Protein AF-A0A8J3DVI0-F1 (afdb_monomer_lite)

Sequence (58 aa):
MGDIVNLRTVRKQRDRAEDARKADENRARFGRTKAEKQAEAKAAERAETQLDNHRREP

InterPro domains:
  IPR025227 Protein of unknown function DUF4169 [PF13770] (2-56)

Radius of gyration: 23.82 Å; chains: 1; bounding box: 40×33×72 Å

Secondary structure (DSSP, 8-state):
------HHHHHHHHHHHHHHHHHHHHHHHH---HHHHHHHHHHHHHHHHHHHHT----

Structure (mmCIF, N/CA/C/O backbone):
data_AF-A0A8J3DVI0-F1
#
_entry.id   AF-A0A8J3DVI0-F1
#
loop_
_atom_site.group_PDB
_atom_site.id
_atom_site.type_symbol
_atom_site.label_atom_id
_atom_site.label_alt_id
_atom_site.label_comp_id
_atom_site.label_asym_id
_atom_site.label_entity_id
_atom_site.label_seq_id
_atom_site.pdbx_PDB_ins_code
_atom_site.Cartn_x
_atom_site.Cartn_y
_atom_site.Cartn_z
_atom_site.occupancy
_atom_site.B_iso_or_equiv
_atom_site.auth_seq_id
_atom_site.auth_comp_id
_atom_site.auth_asym_id
_atom_site.auth_atom_id
_atom_site.pdbx_PDB_model_num
ATOM 1 N N . MET A 1 1 ? 16.651 -25.062 -33.651 1.00 52.03 1 MET A N 1
ATOM 2 C CA . MET A 1 1 ? 16.521 -23.604 -33.858 1.00 52.03 1 MET A CA 1
ATOM 3 C C . MET A 1 1 ? 16.332 -22.995 -32.484 1.00 52.03 1 MET A C 1
ATOM 5 O O . MET A 1 1 ? 15.399 -23.399 -31.810 1.00 52.03 1 MET A O 1
ATOM 9 N N . GLY A 1 2 ? 17.285 -22.195 -32.006 1.00 70.25 2 GLY A N 1
ATOM 10 C CA . GLY A 1 2 ? 17.210 -21.602 -30.670 1.00 70.25 2 GLY A CA 1
ATOM 11 C C . GLY A 1 2 ? 16.504 -20.257 -30.737 1.00 70.25 2 GLY A C 1
ATOM 12 O O . GLY A 1 2 ? 16.871 -19.429 -31.572 1.00 70.25 2 GLY A O 1
ATOM 13 N N . ASP A 1 3 ? 15.508 -20.046 -29.884 1.00 79.94 3 ASP A N 1
ATOM 14 C CA . ASP A 1 3 ? 14.831 -18.758 -29.790 1.00 79.94 3 ASP A CA 1
ATOM 15 C C . ASP A 1 3 ? 15.814 -17.692 -29.298 1.00 79.94 3 ASP A C 1
ATOM 17 O O . ASP A 1 3 ? 16.384 -17.778 -28.207 1.00 79.94 3 ASP A O 1
ATOM 21 N N . ILE A 1 4 ? 16.031 -16.668 -30.123 1.00 82.44 4 ILE A N 1
ATOM 22 C CA . ILE A 1 4 ? 16.868 -15.524 -29.770 1.00 82.44 4 ILE A CA 1
ATOM 23 C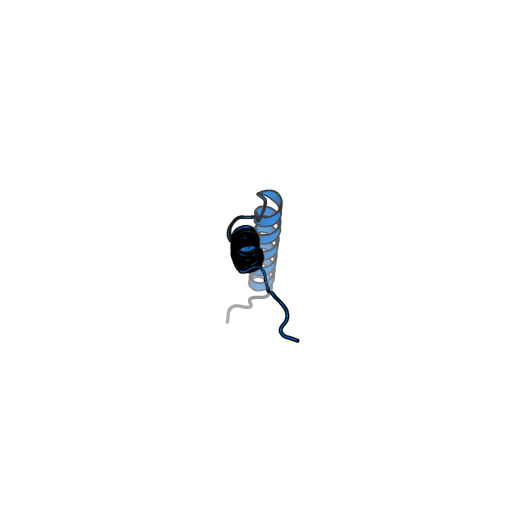 C . ILE A 1 4 ? 16.041 -14.624 -28.853 1.00 82.44 4 ILE A C 1
ATOM 25 O O . ILE A 1 4 ? 15.236 -13.808 -29.302 1.00 82.44 4 ILE A O 1
ATOM 29 N N . VAL A 1 5 ? 16.232 -14.776 -27.544 1.00 85.00 5 VAL A N 1
ATOM 30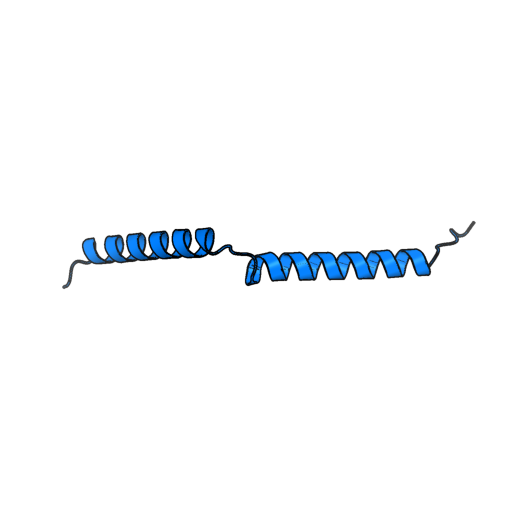 C CA . VAL A 1 5 ? 15.534 -13.956 -26.550 1.00 85.00 5 VAL A CA 1
ATOM 31 C C . VAL A 1 5 ? 16.302 -12.663 -26.300 1.00 85.00 5 VAL A C 1
ATOM 33 O O . VAL A 1 5 ? 17.472 -12.658 -25.914 1.00 85.00 5 VAL A O 1
ATOM 36 N N . ASN A 1 6 ? 15.617 -11.530 -26.458 1.00 91.06 6 ASN A N 1
ATOM 37 C CA . ASN A 1 6 ? 16.187 -10.230 -26.131 1.00 91.06 6 ASN A CA 1
ATOM 38 C C . ASN A 1 6 ? 16.215 -10.013 -24.608 1.00 91.06 6 ASN A C 1
ATOM 40 O O . ASN A 1 6 ? 15.223 -9.614 -23.989 1.00 91.06 6 ASN A O 1
ATOM 44 N N . LEU A 1 7 ? 17.390 -10.213 -24.010 1.00 91.12 7 LEU A N 1
ATOM 45 C CA . LEU A 1 7 ? 17.615 -10.063 -22.570 1.00 91.12 7 LEU A CA 1
ATOM 46 C C . LEU A 1 7 ? 17.300 -8.655 -22.040 1.00 91.12 7 LEU A C 1
ATOM 48 O O . LEU A 1 7 ? 16.910 -8.514 -20.881 1.00 91.12 7 LEU A O 1
ATOM 52 N N . ARG A 1 8 ? 17.422 -7.602 -22.862 1.00 93.94 8 ARG A N 1
ATOM 53 C CA . ARG A 1 8 ? 17.062 -6.231 -22.459 1.00 93.94 8 ARG A CA 1
ATOM 54 C C . ARG A 1 8 ? 15.565 -6.119 -22.185 1.00 93.94 8 ARG A C 1
ATOM 56 O O . ARG A 1 8 ? 15.170 -5.505 -21.196 1.00 93.94 8 ARG A O 1
ATOM 63 N N . THR A 1 9 ? 14.740 -6.710 -23.045 1.00 92.38 9 THR A N 1
ATOM 64 C CA . THR A 1 9 ? 13.281 -6.695 -22.888 1.00 92.38 9 THR 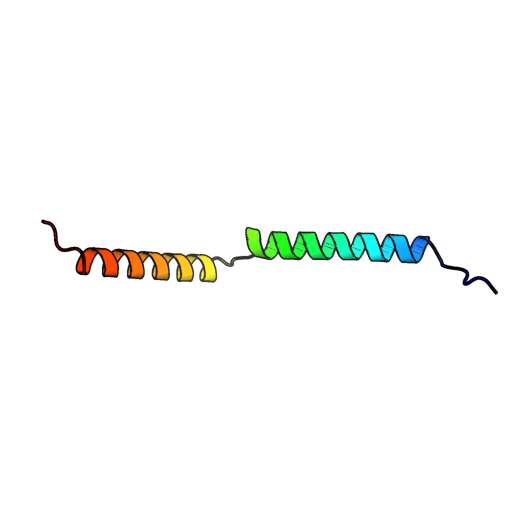A CA 1
ATOM 65 C C . THR A 1 9 ? 12.863 -7.479 -21.651 1.00 92.38 9 THR A C 1
ATOM 67 O O . THR A 1 9 ? 12.058 -6.979 -20.868 1.00 92.38 9 THR A O 1
ATOM 70 N N . VAL A 1 10 ? 13.470 -8.649 -21.430 1.00 93.94 10 VAL A N 1
ATOM 71 C CA . VAL A 1 10 ? 13.206 -9.494 -20.255 1.00 93.94 10 VAL A CA 1
ATOM 72 C C . VAL A 1 10 ? 13.564 -8.770 -18.956 1.00 93.94 10 VAL A C 1
ATOM 74 O O . VAL A 1 10 ? 12.745 -8.714 -18.042 1.00 93.94 10 VAL A O 1
ATOM 77 N N . ARG A 1 11 ? 14.743 -8.135 -18.882 1.00 95.12 11 ARG A N 1
ATOM 78 C CA . ARG A 1 11 ? 15.140 -7.329 -17.711 1.00 95.12 11 ARG A CA 1
ATOM 79 C C . ARG A 1 11 ? 14.147 -6.200 -17.448 1.00 95.12 11 ARG A C 1
ATOM 81 O O . ARG A 1 11 ? 13.624 -6.092 -16.349 1.00 95.12 11 ARG A O 1
ATOM 88 N N . LYS A 1 12 ? 13.779 -5.441 -18.486 1.00 95.50 12 LYS A N 1
ATOM 89 C CA . LYS A 1 12 ? 12.800 -4.351 -18.362 1.00 95.50 12 LYS A CA 1
ATOM 90 C C . LYS A 1 12 ? 11.420 -4.843 -17.910 1.00 95.50 12 LYS A C 1
ATOM 92 O O . LYS A 1 12 ? 10.697 -4.114 -17.240 1.00 95.50 12 LYS A O 1
ATOM 97 N N . GLN A 1 13 ? 11.002 -6.037 -18.323 1.00 94.69 13 GLN A N 1
ATOM 98 C CA . GLN A 1 13 ? 9.749 -6.634 -17.855 1.00 94.69 13 GLN A CA 1
ATOM 99 C C . GLN A 1 13 ? 9.831 -7.017 -16.377 1.00 94.69 13 GLN A C 1
ATOM 101 O O . GLN A 1 13 ? 8.911 -6.688 -15.633 1.00 94.69 13 GLN A O 1
ATOM 106 N N . ARG A 1 14 ? 10.937 -7.638 -15.950 1.00 94.00 14 ARG A N 1
ATOM 107 C CA . ARG A 1 14 ? 11.176 -7.969 -14.541 1.00 94.00 14 ARG A CA 1
ATOM 108 C C . ARG A 1 14 ? 11.148 -6.719 -13.666 1.00 94.00 14 ARG A C 1
ATOM 110 O O . ARG A 1 14 ? 10.397 -6.691 -12.701 1.00 94.00 14 ARG A O 1
ATOM 117 N N . ASP A 1 15 ? 11.892 -5.684 -14.043 1.00 96.06 15 ASP A N 1
ATOM 118 C CA . ASP A 1 15 ? 12.005 -4.468 -13.235 1.00 96.06 15 ASP A CA 1
ATOM 119 C C . ASP A 1 15 ? 10.631 -3.774 -13.094 1.00 96.06 15 ASP A C 1
ATOM 121 O O . ASP A 1 15 ? 10.209 -3.445 -11.989 1.00 96.06 15 ASP A O 1
ATOM 125 N N . ARG A 1 16 ? 9.841 -3.685 -14.179 1.00 94.62 16 ARG A N 1
ATOM 126 C CA . ARG A 1 16 ? 8.453 -3.182 -14.097 1.00 94.62 16 ARG A CA 1
ATOM 127 C C . ARG A 1 16 ? 7.555 -4.031 -13.193 1.00 94.62 16 ARG A C 1
ATOM 129 O O . ARG A 1 16 ? 6.679 -3.487 -12.526 1.00 94.62 16 ARG A O 1
ATOM 136 N N . ALA A 1 17 ? 7.720 -5.352 -13.208 1.00 94.56 17 ALA A N 1
ATOM 137 C CA . ALA A 1 17 ? 6.932 -6.244 -12.365 1.00 94.56 17 ALA A CA 1
ATOM 138 C C . ALA A 1 17 ? 7.286 -6.078 -10.880 1.00 94.56 17 ALA A C 1
ATOM 140 O O . ALA A 1 17 ? 6.401 -6.163 -10.032 1.00 94.56 17 ALA A O 1
ATOM 141 N N . GLU A 1 18 ? 8.555 -5.829 -10.556 1.00 94.44 18 GLU A N 1
ATOM 142 C CA . GLU A 1 18 ? 8.984 -5.514 -9.190 1.00 94.44 18 GLU A CA 1
ATOM 143 C C . GLU A 1 18 ? 8.421 -4.172 -8.715 1.00 94.44 18 GLU A C 1
ATOM 145 O O . GLU A 1 18 ? 7.892 -4.091 -7.605 1.00 94.44 18 GLU A O 1
ATOM 150 N N . ASP A 1 19 ? 8.462 -3.143 -9.561 1.00 92.56 19 ASP A N 1
ATOM 151 C CA . ASP A 1 19 ? 7.905 -1.826 -9.238 1.00 92.56 19 ASP A CA 1
ATOM 152 C C . ASP A 1 19 ? 6.389 -1.881 -9.007 1.00 92.56 19 ASP A C 1
ATOM 154 O O . ASP A 1 19 ? 5.886 -1.264 -8.068 1.00 92.56 19 ASP A O 1
ATOM 158 N N . ALA A 1 20 ? 5.658 -2.669 -9.803 1.00 90.19 20 ALA A N 1
ATOM 159 C CA . ALA A 1 20 ? 4.226 -2.887 -9.605 1.00 90.19 20 ALA A CA 1
ATOM 160 C C . ALA A 1 20 ? 3.925 -3.538 -8.244 1.00 90.19 20 ALA A C 1
AT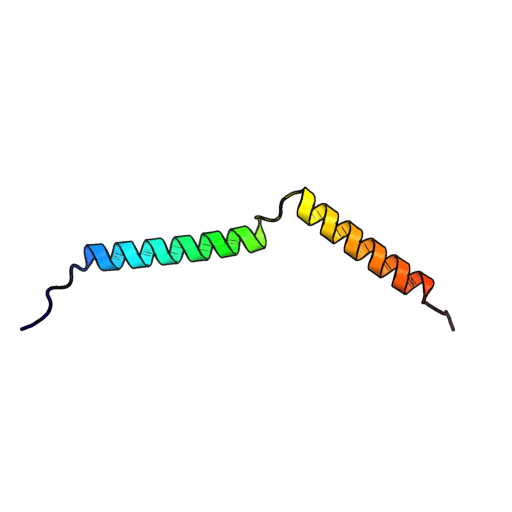OM 162 O O . ALA A 1 20 ? 3.075 -3.044 -7.507 1.00 90.19 20 ALA A O 1
ATOM 163 N N . ARG A 1 21 ? 4.677 -4.581 -7.859 1.00 91.50 21 ARG A N 1
ATOM 164 C CA . ARG A 1 21 ? 4.519 -5.234 -6.545 1.00 91.50 21 ARG A CA 1
ATOM 165 C C . ARG A 1 21 ? 4.781 -4.266 -5.394 1.00 91.50 21 ARG A C 1
ATOM 167 O O . ARG A 1 21 ? 4.003 -4.223 -4.446 1.00 91.50 21 ARG A O 1
ATOM 174 N N . LYS A 1 22 ? 5.846 -3.463 -5.491 1.00 88.44 22 LYS A N 1
ATOM 175 C CA . LYS A 1 22 ? 6.157 -2.425 -4.495 1.00 88.44 22 LYS A CA 1
ATOM 176 C C . LYS A 1 22 ? 5.055 -1.369 -4.422 1.00 88.44 22 LYS A C 1
ATOM 178 O O . LYS A 1 22 ? 4.721 -0.908 -3.336 1.00 88.44 22 LYS A O 1
ATOM 183 N N . ALA A 1 23 ? 4.481 -0.979 -5.560 1.00 83.12 23 ALA A N 1
ATOM 184 C CA . ALA A 1 23 ? 3.370 -0.036 -5.597 1.00 83.12 23 ALA A CA 1
ATOM 185 C C . ALA A 1 23 ? 2.116 -0.605 -4.919 1.00 83.12 23 ALA A C 1
ATOM 187 O O . ALA A 1 23 ? 1.481 0.113 -4.152 1.00 83.12 23 ALA A O 1
ATOM 188 N N . ASP A 1 24 ? 1.784 -1.875 -5.140 1.00 84.69 24 ASP A N 1
ATOM 189 C CA . ASP A 1 24 ? 0.647 -2.533 -4.485 1.00 84.69 24 ASP A CA 1
ATOM 190 C C . ASP A 1 24 ? 0.856 -2.673 -2.977 1.00 84.69 24 ASP A C 1
ATOM 192 O O . ASP A 1 24 ? -0.034 -2.350 -2.189 1.00 84.69 24 ASP A O 1
ATOM 196 N N . GLU A 1 25 ? 2.064 -3.048 -2.557 1.00 84.94 25 GLU A N 1
ATOM 197 C CA . GLU A 1 25 ? 2.444 -3.074 -1.148 1.00 84.94 25 GLU A CA 1
ATOM 198 C C . GLU A 1 25 ? 2.340 -1.680 -0.513 1.00 84.94 25 GLU A C 1
ATOM 200 O O . GLU A 1 25 ? 1.769 -1.523 0.566 1.00 84.94 25 GLU A O 1
ATOM 205 N N . ASN A 1 26 ? 2.810 -0.640 -1.202 1.00 84.56 26 ASN A N 1
ATOM 206 C CA . ASN A 1 26 ? 2.685 0.737 -0.737 1.00 84.56 26 ASN A CA 1
ATOM 207 C C . ASN A 1 26 ? 1.237 1.239 -0.754 1.00 84.56 26 ASN A C 1
ATOM 209 O O . ASN A 1 26 ? 0.874 2.027 0.109 1.00 84.56 26 ASN A O 1
ATOM 213 N N . ARG A 1 27 ? 0.377 0.785 -1.669 1.00 81.50 27 ARG A N 1
ATOM 214 C CA . ARG A 1 27 ? -1.065 1.084 -1.627 1.00 81.50 27 ARG A CA 1
ATOM 215 C C . ARG A 1 27 ? -1.731 0.415 -0.429 1.00 81.50 27 ARG A C 1
ATOM 217 O O . ARG A 1 27 ? -2.507 1.059 0.266 1.00 81.50 27 ARG A O 1
ATOM 224 N N . ALA A 1 28 ? -1.380 -0.829 -0.127 1.00 79.56 28 ALA A N 1
ATOM 225 C CA . ALA A 1 28 ? -1.885 -1.511 1.060 1.00 79.56 28 ALA A CA 1
ATOM 226 C C . ALA A 1 28 ? -1.395 -0.843 2.360 1.00 79.56 28 ALA A C 1
ATOM 228 O O . ALA A 1 28 ? -2.169 -0.659 3.302 1.00 79.56 28 ALA A O 1
ATOM 229 N N . ARG A 1 29 ? -0.116 -0.446 2.402 1.00 75.62 29 ARG A N 1
ATOM 230 C CA . ARG A 1 29 ? 0.526 0.170 3.577 1.00 75.62 29 ARG A CA 1
ATOM 231 C C . ARG A 1 29 ? 0.156 1.642 3.766 1.00 75.62 29 ARG A C 1
ATOM 233 O O . ARG A 1 29 ? -0.105 2.077 4.883 1.00 75.62 29 ARG A O 1
ATOM 240 N N . PHE A 1 30 ? 0.133 2.411 2.684 1.00 73.19 30 PHE A N 1
ATOM 241 C CA . PHE A 1 30 ? 0.052 3.875 2.696 1.00 73.19 30 PHE A CA 1
ATOM 242 C C . PHE A 1 30 ? -1.105 4.442 1.866 1.00 73.19 30 PHE A C 1
ATOM 244 O O . PHE A 1 30 ? -1.436 5.614 2.023 1.00 73.19 30 PHE A O 1
ATOM 251 N N . GLY A 1 31 ? -1.736 3.637 1.010 1.00 68.00 31 GLY A N 1
ATOM 252 C CA . GLY A 1 31 ? -2.804 4.055 0.096 1.00 68.00 31 GLY A CA 1
ATOM 253 C C . GLY A 1 31 ? -4.194 4.140 0.715 1.00 68.00 31 GLY A C 1
ATOM 254 O O . GLY A 1 31 ? -5.112 4.569 0.022 1.00 68.00 31 GLY A O 1
ATOM 255 N N . ARG A 1 32 ? -4.361 3.806 2.004 1.00 71.81 32 ARG A N 1
ATOM 256 C CA . ARG A 1 32 ? -5.617 4.106 2.700 1.00 71.81 32 ARG A CA 1
ATOM 257 C C . ARG A 1 32 ? -5.819 5.615 2.712 1.00 71.81 32 ARG A C 1
ATOM 259 O O . ARG A 1 32 ? -5.060 6.361 3.343 1.00 71.81 32 ARG A O 1
ATOM 266 N N . THR A 1 33 ? -6.859 6.055 2.030 1.00 71.50 33 THR A N 1
ATOM 267 C CA . THR A 1 33 ? -7.307 7.438 2.033 1.00 71.50 33 THR A CA 1
ATOM 268 C C . THR A 1 33 ? -7.736 7.843 3.445 1.00 71.50 33 THR A C 1
ATOM 270 O O . THR A 1 33 ? -8.065 7.012 4.296 1.00 71.50 33 THR A O 1
ATOM 273 N N . LYS A 1 34 ? -7.754 9.151 3.725 1.00 70.19 34 LYS A N 1
ATOM 274 C CA . LYS A 1 34 ? -8.232 9.667 5.019 1.00 70.19 34 LYS A CA 1
ATOM 275 C C . LYS A 1 34 ? -9.657 9.183 5.332 1.00 70.19 34 LYS A C 1
ATOM 277 O O . LYS A 1 34 ? -9.952 8.906 6.489 1.00 70.19 34 LYS A O 1
ATOM 282 N N . ALA A 1 35 ? -10.500 9.042 4.307 1.00 76.12 35 ALA A N 1
ATOM 283 C CA . ALA A 1 35 ? -11.863 8.537 4.435 1.00 76.12 35 ALA A CA 1
ATOM 284 C C . ALA A 1 35 ? -11.905 7.059 4.859 1.00 76.12 35 ALA A C 1
ATOM 286 O O . ALA A 1 35 ? -12.638 6.718 5.783 1.00 76.12 35 ALA A O 1
ATOM 287 N N . GLU A 1 36 ? -11.080 6.198 4.257 1.00 78.38 36 GLU A N 1
ATOM 288 C CA . GLU A 1 36 ? -10.999 4.775 4.622 1.00 78.38 36 GLU A CA 1
ATOM 289 C C . GLU A 1 36 ? -10.471 4.585 6.045 1.00 78.38 36 GLU A C 1
ATOM 291 O O . GLU A 1 36 ? -11.066 3.845 6.824 1.00 78.38 36 GLU A O 1
ATOM 296 N N . LYS A 1 37 ? -9.426 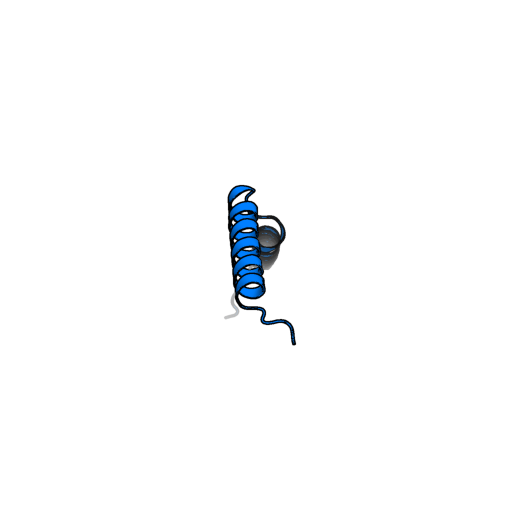5.330 6.433 1.00 80.31 37 LYS A N 1
ATOM 297 C CA . LYS A 1 37 ? -8.908 5.305 7.813 1.00 80.31 37 LYS A CA 1
ATOM 298 C C . LYS A 1 37 ? -9.967 5.732 8.832 1.00 80.31 37 LYS A C 1
ATOM 300 O O . LYS A 1 37 ? -10.077 5.131 9.894 1.00 80.31 37 LYS A O 1
ATOM 305 N N . GLN A 1 38 ? -10.752 6.766 8.522 1.00 83.19 38 GLN A N 1
ATOM 306 C CA . GLN A 1 38 ? -11.834 7.225 9.398 1.00 83.19 38 GLN A CA 1
ATOM 307 C C . GLN A 1 38 ? -12.992 6.226 9.472 1.00 83.19 38 GLN A C 1
ATOM 309 O O . GLN A 1 38 ? -13.570 6.052 10.541 1.00 83.19 38 GLN A O 1
ATOM 314 N N . ALA A 1 39 ? -13.343 5.577 8.361 1.00 85.31 39 ALA A N 1
ATOM 315 C CA . ALA A 1 39 ? -14.379 4.551 8.343 1.00 85.31 39 ALA A CA 1
ATOM 316 C C . ALA A 1 39 ? -13.975 3.330 9.182 1.00 85.31 39 ALA A C 1
ATOM 318 O O . ALA A 1 39 ? -14.785 2.832 9.962 1.00 85.31 39 ALA A O 1
ATOM 319 N N . GLU A 1 40 ? -12.718 2.900 9.069 1.00 85.56 40 GLU A N 1
ATOM 320 C CA . GLU A 1 40 ? -12.146 1.810 9.862 1.00 85.56 40 GLU A CA 1
ATOM 321 C C . GLU A 1 40 ? -12.092 2.168 11.353 1.00 85.56 40 GLU A C 1
ATOM 323 O O . GLU A 1 40 ? -12.564 1.392 12.179 1.00 85.56 40 GLU A O 1
ATOM 328 N N . ALA A 1 41 ? -11.639 3.377 11.704 1.00 85.56 41 ALA A N 1
ATOM 329 C CA . ALA A 1 41 ? -11.632 3.852 13.090 1.00 85.56 41 ALA A CA 1
ATOM 330 C C . ALA A 1 41 ? -13.043 3.880 13.706 1.00 85.56 41 ALA A C 1
ATOM 332 O O . ALA A 1 41 ? -13.251 3.359 14.797 1.00 85.56 41 ALA A O 1
ATOM 333 N N . LYS A 1 42 ? -14.042 4.399 12.978 1.00 89.44 42 LYS A N 1
ATOM 334 C CA . LYS A 1 42 ? -15.449 4.384 13.421 1.00 89.44 42 LYS A CA 1
ATOM 335 C C . LYS A 1 42 ? -16.036 2.975 13.499 1.00 89.44 42 LYS A C 1
ATOM 337 O O . LYS A 1 42 ? -17.008 2.743 14.214 1.00 89.44 42 LYS A O 1
ATOM 342 N N . ALA A 1 43 ? -15.545 2.034 12.695 1.00 89.56 43 ALA A N 1
ATOM 343 C CA . ALA A 1 43 ? -15.956 0.638 12.792 1.00 89.56 43 ALA A CA 1
ATOM 344 C C . ALA A 1 43 ? -15.367 -0.018 14.047 1.00 89.56 43 ALA A C 1
ATOM 346 O O . ALA A 1 43 ? -16.108 -0.687 14.763 1.00 89.56 43 ALA A O 1
ATOM 347 N N . ALA A 1 44 ? -14.090 0.239 14.340 1.00 88.94 44 ALA A N 1
ATOM 348 C CA . ALA A 1 44 ? -13.419 -0.235 15.546 1.00 88.94 44 ALA A CA 1
ATOM 349 C C . ALA A 1 44 ? -14.073 0.325 16.821 1.00 88.94 44 ALA A C 1
ATOM 351 O O . ALA A 1 44 ? -14.463 -0.451 17.682 1.00 88.94 44 ALA A O 1
ATOM 352 N N . GLU A 1 45 ? -14.318 1.636 16.888 1.00 89.75 45 GLU A N 1
ATOM 353 C CA . GLU A 1 45 ? -14.976 2.291 18.032 1.00 89.75 45 GLU A CA 1
ATOM 354 C C . GLU A 1 45 ? -16.377 1.720 18.305 1.00 89.75 45 GLU A C 1
ATOM 356 O O . GLU A 1 45 ? -16.754 1.462 19.449 1.00 89.75 45 GLU A O 1
ATOM 361 N N . ARG A 1 46 ? -17.160 1.461 17.248 1.00 88.94 46 ARG A N 1
ATOM 362 C CA . ARG A 1 46 ? -18.475 0.817 17.387 1.00 88.94 46 ARG A CA 1
ATOM 363 C C . ARG A 1 46 ? -18.362 -0.613 17.897 1.00 88.94 46 ARG A C 1
ATOM 365 O O . ARG A 1 46 ? -19.222 -1.029 18.666 1.00 88.94 46 ARG A O 1
ATOM 372 N N . ALA A 1 47 ? -17.351 -1.359 17.458 1.00 88.38 47 ALA A N 1
ATOM 373 C CA . ALA A 1 47 ? -17.115 -2.717 17.929 1.00 88.38 47 ALA A CA 1
ATOM 374 C C . ALA A 1 47 ? -16.698 -2.725 19.407 1.00 88.38 47 ALA A C 1
ATOM 376 O O . ALA A 1 47 ? -17.268 -3.486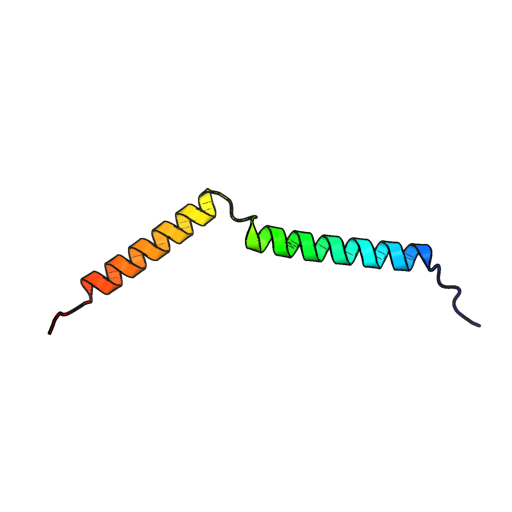 20.180 1.00 88.38 47 ALA A O 1
ATOM 377 N N . GLU A 1 48 ? -15.788 -1.838 19.815 1.00 87.06 48 GLU A N 1
ATOM 378 C CA . GLU A 1 48 ? -15.397 -1.659 21.221 1.00 87.06 48 GLU A CA 1
ATOM 379 C C . GLU A 1 48 ? -16.599 -1.280 22.087 1.00 87.06 48 GLU A C 1
ATOM 381 O O . GLU A 1 48 ? -16.893 -1.963 23.060 1.00 87.06 48 GLU A O 1
ATOM 386 N N . THR A 1 49 ? -17.381 -0.283 21.665 1.00 86.19 49 THR A N 1
ATOM 387 C CA . THR A 1 49 ? -18.592 0.140 22.386 1.00 86.19 49 THR A CA 1
ATOM 388 C C . THR A 1 49 ? -19.612 -0.995 22.512 1.00 86.19 49 THR A C 1
ATOM 390 O O . THR A 1 49 ? -20.270 -1.139 23.540 1.00 86.19 49 THR A O 1
ATOM 393 N N . GLN A 1 50 ? -19.780 -1.818 21.471 1.00 86.44 50 GLN A N 1
ATOM 394 C CA . GLN A 1 50 ? -20.648 -2.996 21.543 1.00 86.44 50 GLN A CA 1
ATOM 395 C C . GLN A 1 50 ? -20.120 -4.011 22.557 1.00 86.44 50 GLN A C 1
ATOM 397 O O . GLN A 1 50 ? -20.891 -4.495 23.382 1.00 86.44 50 GLN A O 1
ATOM 402 N N . LEU A 1 51 ? -18.822 -4.314 22.526 1.00 85.25 51 LEU A N 1
ATOM 403 C CA . LEU A 1 51 ? -18.199 -5.232 23.477 1.00 85.25 51 LEU A CA 1
ATOM 404 C C . LEU A 1 51 ? -18.323 -4.728 24.917 1.00 85.25 51 LEU A C 1
ATOM 406 O O . LEU A 1 51 ? -18.680 -5.515 25.790 1.00 85.25 51 LEU A O 1
ATOM 410 N N . ASP A 1 52 ? -18.116 -3.434 25.150 1.00 83.19 52 ASP A N 1
ATOM 411 C CA . ASP A 1 52 ? -18.274 -2.806 26.463 1.00 83.19 52 ASP A CA 1
ATOM 412 C C . ASP A 1 52 ? -19.728 -2.846 26.947 1.00 83.19 52 ASP A C 1
ATOM 414 O O . ASP A 1 52 ? -19.984 -3.239 28.080 1.00 83.19 52 ASP A O 1
ATOM 418 N N . ASN A 1 53 ? -20.706 -2.550 26.086 1.00 80.06 53 ASN A N 1
ATOM 419 C CA . ASN A 1 53 ? -22.128 -2.676 26.438 1.00 80.06 53 ASN A CA 1
ATOM 420 C C . ASN A 1 53 ? -22.540 -4.122 26.754 1.00 80.06 53 ASN A C 1
ATOM 422 O O . ASN A 1 53 ? -23.481 -4.360 27.513 1.00 80.06 53 ASN A O 1
ATOM 426 N N . HIS A 1 54 ? -21.867 -5.100 26.147 1.00 82.06 54 HIS A N 1
ATOM 427 C CA . HIS A 1 54 ? -22.089 -6.520 26.407 1.00 82.06 54 HIS A CA 1
ATOM 428 C C . HIS A 1 54 ? -21.236 -7.062 27.559 1.00 82.06 54 HIS A C 1
ATOM 430 O O . HIS A 1 54 ? -21.429 -8.211 27.972 1.00 82.06 54 HIS A O 1
ATOM 436 N N . ARG A 1 55 ? -20.328 -6.254 28.115 1.00 76.75 55 ARG A N 1
ATOM 437 C CA . ARG A 1 55 ? -19.491 -6.634 29.244 1.00 76.75 55 ARG A CA 1
ATOM 438 C C . ARG A 1 55 ? -20.335 -6.637 30.513 1.00 76.75 55 ARG A C 1
ATOM 440 O O . ARG A 1 55 ? -20.765 -5.604 31.012 1.00 76.75 55 ARG A O 1
ATOM 447 N N . ARG A 1 56 ? -20.562 -7.831 31.053 1.00 77.38 56 ARG A N 1
ATOM 448 C CA . ARG A 1 56 ? -21.047 -8.010 32.422 1.00 77.38 56 ARG A CA 1
ATOM 449 C C . ARG A 1 56 ? -19.822 -8.121 33.318 1.00 77.38 56 ARG A C 1
ATOM 451 O O . ARG A 1 56 ? -19.036 -9.052 33.148 1.00 77.38 56 ARG A O 1
ATOM 458 N N . GLU A 1 57 ? -19.624 -7.148 34.199 1.00 71.12 57 GLU A N 1
ATOM 459 C CA . GLU A 1 57 ? -18.644 -7.292 35.275 1.00 71.12 57 GLU A CA 1
ATOM 460 C C . GLU A 1 57 ? -19.088 -8.428 36.220 1.00 71.12 57 GLU A C 1
ATOM 462 O O . GLU A 1 57 ? -20.297 -8.586 36.432 1.00 71.12 57 GLU A O 1
ATOM 467 N N . PRO A 1 58 ? -18.156 -9.261 36.716 1.00 65.00 58 PRO A N 1
ATOM 468 C CA . PRO A 1 58 ? -18.429 -10.205 37.795 1.00 65.00 58 PRO A CA 1
ATOM 469 C C . PRO A 1 58 ? -18.626 -9.509 39.147 1.00 65.00 58 PRO A C 1
ATOM 471 O O . PRO A 1 58 ? -18.016 -8.436 39.362 1.00 65.00 58 PRO A O 1
#

pLDDT: mean 84.01, std 8.95, range [52.03, 96.06]

Organism: NCBI:txid1607949

Foldseek 3Di:
DDDPDDVVVVVVVVVVVVVVVVVVVCCVVPVQDPVNVVVVVVVVVVVVVVVVVVDDDD